Protein AF-H8Z2S6-F1 (afdb_monomer)

Radius of gyration: 15.05 Å; Cα contacts (8 Å, |Δi|>4): 151; chains: 1; bounding box: 37×34×39 Å

Organism: NCBI:txid631362

Secondary structure (DSSP, 8-state):
-----SS--GGGS-SSGGG-BHHHHHHHHHHHHHHHHS-HHHHHHHHTTT--HHHHHHHHHHHHHHHHHHHHHHHHTSSSS----HHHHHHHSTT--HHHHHHHHHHHHHHHHHHHHHHTT-TT-TTTTTTSB-GGGS-GGG--

Sequence (144 aa):
MPSDYSQIRPDHFFSCAEEKTRFNWFAFELASEIDRAVPYGTKRALAKKGYTKESFNKSCIHLARLLQAVVIKKLDGDIPIFEISYVDIEKAFPDLNDKMINKLLNFTAKAWDNLLKVCKTCPTACVTNKDMYSVMFDDESNYS

Foldseek 3Di:
DPDDQLDQDLVVQDDDQQSQWLQSVLLSLLLNLLVVLQDPVLVVVVVVVVDDSRLSSQLSSQLSVVQSVLLVCCVVVVDVDRARDLVSNCVSRPPDDPVSSVVSRVSSVVSVVVSVVVCVPDPPVSSVRVSDHDCCNVDCVSPD

Mean predicted aligned error: 4.27 Å

pLDDT: mean 90.3, std 9.31, range [42.66, 98.19]

Structure (mmCIF, N/CA/C/O backbone):
data_AF-H8Z2S6-F1
#
_entry.id   AF-H8Z2S6-F1
#
loop_
_atom_site.group_PDB
_atom_site.id
_atom_site.type_symbol
_atom_site.label_atom_id
_atom_site.label_alt_id
_atom_site.label_comp_id
_atom_site.label_asym_id
_atom_site.label_entity_id
_atom_site.label_seq_id
_atom_site.pdbx_PDB_ins_code
_atom_site.Cartn_x
_atom_site.Cartn_y
_atom_site.Cartn_z
_atom_site.occupancy
_atom_site.B_iso_or_equiv
_atom_site.auth_seq_id
_atom_site.auth_comp_id
_atom_site.auth_asym_id
_atom_site.auth_atom_id
_atom_site.pdbx_PDB_model_num
ATOM 1 N N . MET A 1 1 ? 2.878 -21.625 8.318 1.00 42.66 1 MET A N 1
ATOM 2 C CA . MET A 1 1 ? 2.455 -20.855 9.509 1.00 42.66 1 MET A CA 1
ATOM 3 C C . MET A 1 1 ? 1.617 -19.680 9.034 1.00 42.66 1 MET A C 1
ATOM 5 O O . MET A 1 1 ? 1.913 -19.198 7.946 1.00 42.66 1 MET A O 1
ATOM 9 N N . PRO A 1 2 ? 0.574 -19.246 9.757 1.00 58.34 2 PRO A N 1
ATOM 10 C CA . PRO A 1 2 ? -0.117 -18.003 9.423 1.00 58.34 2 PRO A CA 1
ATOM 11 C C . PRO A 1 2 ? 0.888 -16.849 9.510 1.00 58.34 2 PRO A C 1
ATOM 13 O O . PRO A 1 2 ? 1.621 -16.773 10.494 1.00 58.34 2 PRO A O 1
ATOM 16 N N . SER A 1 3 ? 0.963 -15.997 8.488 1.00 71.50 3 SER A N 1
ATOM 17 C CA . SER A 1 3 ? 1.853 -14.832 8.513 1.00 71.50 3 SER A CA 1
ATOM 18 C C . SER A 1 3 ? 1.436 -13.882 9.638 1.00 71.50 3 SER A C 1
ATOM 20 O O . SER A 1 3 ? 0.251 -13.568 9.775 1.00 71.50 3 SER A O 1
ATOM 22 N 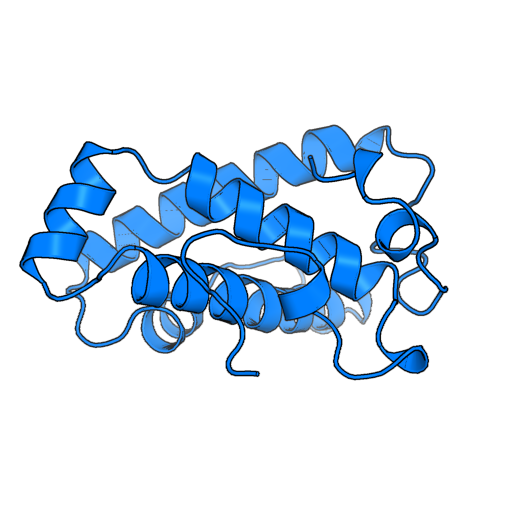N . ASP A 1 4 ? 2.401 -13.449 10.450 1.00 85.75 4 ASP A N 1
ATOM 23 C CA . ASP A 1 4 ? 2.181 -12.465 11.508 1.00 85.75 4 ASP A CA 1
ATOM 24 C C . ASP A 1 4 ? 2.120 -11.058 10.906 1.00 85.75 4 ASP A C 1
ATOM 26 O O . ASP A 1 4 ? 3.113 -10.531 10.413 1.00 85.75 4 ASP A O 1
ATOM 30 N N . TYR A 1 5 ? 0.949 -10.429 10.991 1.00 90.38 5 TYR A N 1
ATOM 31 C CA . TYR A 1 5 ? 0.729 -9.071 10.500 1.00 90.38 5 TYR A CA 1
ATOM 32 C C . TYR A 1 5 ? 0.832 -8.012 11.600 1.00 90.38 5 TYR A C 1
ATOM 34 O O . TYR A 1 5 ? 0.414 -6.875 11.382 1.00 90.38 5 TYR A O 1
ATOM 42 N N . SER A 1 6 ? 1.374 -8.328 12.779 1.00 90.69 6 SER A N 1
ATOM 43 C CA . SER A 1 6 ? 1.632 -7.355 13.851 1.00 90.69 6 SER A CA 1
ATOM 44 C C . SER A 1 6 ? 2.563 -6.223 13.388 1.00 90.69 6 SER A C 1
ATOM 46 O O . SER A 1 6 ? 2.444 -5.069 13.825 1.00 90.69 6 SER A O 1
ATOM 48 N N . GLN A 1 7 ? 3.407 -6.525 12.401 1.00 93.12 7 GLN A N 1
ATOM 49 C CA . GLN A 1 7 ? 4.269 -5.605 11.667 1.00 93.12 7 GLN A CA 1
ATOM 50 C C . GLN A 1 7 ? 4.089 -5.793 10.154 1.00 93.12 7 GLN A C 1
ATOM 52 O O . GLN A 1 7 ? 3.566 -6.805 9.696 1.00 93.12 7 GLN A O 1
ATOM 57 N N . ILE A 1 8 ? 4.484 -4.797 9.360 1.00 95.00 8 ILE A N 1
ATOM 58 C CA . ILE A 1 8 ? 4.566 -4.942 7.901 1.00 95.00 8 ILE A CA 1
ATOM 59 C C . ILE A 1 8 ? 5.969 -5.463 7.602 1.00 95.00 8 ILE A C 1
ATOM 61 O O . ILE A 1 8 ? 6.940 -4.800 7.952 1.00 95.00 8 ILE A O 1
ATOM 65 N N . ARG A 1 9 ? 6.069 -6.642 6.986 1.00 93.25 9 ARG A N 1
ATOM 66 C CA . ARG A 1 9 ? 7.334 -7.303 6.658 1.00 93.25 9 ARG A CA 1
ATOM 67 C C . ARG A 1 9 ? 7.412 -7.611 5.156 1.00 93.25 9 ARG A C 1
ATOM 69 O O . ARG A 1 9 ? 6.360 -7.726 4.516 1.00 93.25 9 ARG A O 1
ATOM 76 N N . PRO A 1 10 ? 8.617 -7.739 4.575 1.00 92.75 10 PRO A N 1
ATOM 77 C CA . PRO A 1 10 ? 8.765 -7.989 3.140 1.00 92.75 10 PRO A CA 1
ATOM 78 C C . PRO A 1 10 ? 8.143 -9.308 2.666 1.00 92.75 10 PRO A C 1
ATOM 80 O O . PRO A 1 10 ? 7.595 -9.362 1.567 1.00 92.75 10 PRO A O 1
ATOM 83 N N . ASP A 1 11 ? 8.145 -10.351 3.498 1.00 91.81 11 ASP A N 1
ATOM 84 C CA . ASP A 1 11 ? 7.522 -11.653 3.207 1.00 91.81 11 ASP A CA 1
ATOM 85 C C . ASP A 1 11 ? 5.995 -11.585 3.055 1.00 91.81 11 ASP A C 1
ATOM 87 O O . ASP A 1 11 ? 5.371 -12.527 2.578 1.00 91.81 11 ASP A O 1
ATOM 91 N N . HIS A 1 12 ? 5.368 -10.449 3.371 1.00 94.62 12 HIS A N 1
ATOM 92 C CA . HIS A 1 12 ? 3.961 -10.215 3.046 1.00 94.62 12 HIS A CA 1
ATOM 93 C C . HIS A 1 12 ? 3.714 -9.886 1.571 1.00 94.62 12 HIS A C 1
ATOM 95 O O . HIS A 1 12 ? 2.552 -9.869 1.155 1.00 94.62 12 HIS A O 1
ATOM 101 N N . PHE A 1 13 ? 4.763 -9.607 0.790 1.00 95.12 13 PHE A N 1
ATOM 102 C CA . PHE A 1 13 ? 4.679 -9.113 -0.588 1.00 95.12 13 PHE A CA 1
ATOM 103 C C . PHE A 1 13 ? 5.073 -10.143 -1.650 1.00 95.12 13 PHE A C 1
ATOM 105 O O . PHE 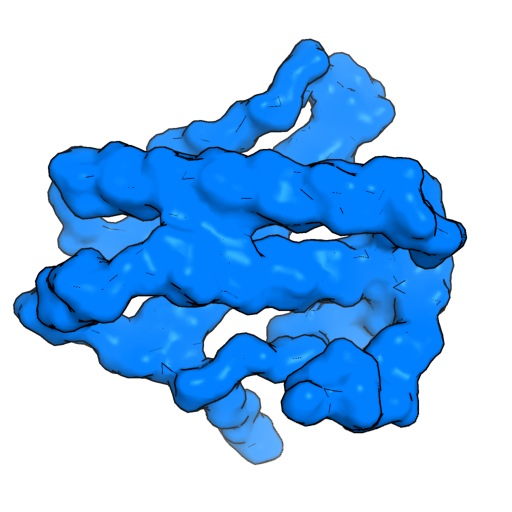A 1 13 ? 4.933 -9.843 -2.831 1.00 95.12 13 PHE A O 1
ATOM 112 N N . PHE A 1 14 ? 5.482 -11.349 -1.255 1.00 93.25 14 PHE A N 1
ATOM 113 C CA . PHE A 1 14 ? 5.766 -12.456 -2.167 1.00 93.25 14 PHE A CA 1
ATOM 114 C C . PHE A 1 14 ? 5.365 -13.799 -1.541 1.00 93.25 14 PHE A C 1
ATOM 116 O O . PHE A 1 14 ? 5.362 -13.963 -0.325 1.00 93.25 14 PHE A O 1
ATOM 123 N N . SER A 1 15 ? 5.032 -14.766 -2.384 1.00 91.69 15 SER A N 1
ATOM 124 C CA . SER A 1 15 ? 4.699 -16.152 -2.043 1.00 91.69 15 SER A CA 1
ATOM 125 C C . SER A 1 15 ? 5.683 -17.150 -2.660 1.00 91.69 15 SER A C 1
ATOM 127 O O . SER A 1 15 ? 5.832 -18.264 -2.158 1.00 91.69 15 SER A O 1
ATOM 129 N N . CYS A 1 16 ? 6.403 -16.731 -3.703 1.00 91.12 16 CYS A N 1
ATOM 130 C CA . CYS A 1 16 ? 7.462 -17.485 -4.365 1.00 91.12 16 CYS A CA 1
ATOM 131 C C . CYS A 1 16 ? 8.634 -16.568 -4.762 1.00 91.12 16 CYS A C 1
ATOM 133 O O . CYS A 1 16 ? 8.572 -15.347 -4.604 1.00 91.12 16 CYS A O 1
ATOM 135 N N . ALA A 1 17 ? 9.733 -17.155 -5.242 1.00 90.06 17 ALA A N 1
ATOM 136 C CA . ALA A 1 17 ? 10.949 -16.409 -5.570 1.00 90.06 17 ALA A CA 1
ATOM 137 C C . ALA A 1 17 ? 10.751 -15.452 -6.758 1.00 90.06 17 ALA A C 1
ATOM 139 O O . ALA A 1 17 ? 11.337 -14.374 -6.792 1.00 90.06 17 ALA A O 1
ATOM 140 N N . GLU A 1 18 ? 9.886 -15.814 -7.700 1.00 93.06 18 GLU A N 1
ATOM 141 C CA . GLU A 1 18 ? 9.539 -15.025 -8.882 1.00 93.06 18 GLU A CA 1
ATOM 142 C C . GLU A 1 18 ? 8.813 -13.725 -8.511 1.00 93.06 18 GLU A C 1
ATOM 144 O O . GLU A 1 18 ? 8.915 -12.727 -9.219 1.00 93.06 18 GLU A O 1
ATOM 149 N N . GLU A 1 19 ? 8.122 -13.708 -7.370 1.00 94.31 19 GLU A N 1
ATOM 150 C CA . GLU A 1 19 ? 7.443 -12.525 -6.841 1.00 94.31 19 GLU A CA 1
ATOM 151 C C . GLU A 1 19 ? 8.383 -11.596 -6.053 1.00 94.31 19 GLU A C 1
ATOM 153 O O . GLU A 1 19 ? 7.968 -10.507 -5.654 1.00 94.31 19 GLU A O 1
ATOM 158 N N . LYS A 1 20 ? 9.662 -11.947 -5.856 1.00 94.38 20 LYS A N 1
ATOM 159 C CA . LYS A 1 20 ? 10.674 -11.060 -5.249 1.00 94.38 20 LYS A CA 1
ATOM 160 C C . LYS A 1 20 ? 11.153 -9.987 -6.235 1.00 94.38 20 LYS A C 1
ATOM 162 O O . LYS A 1 20 ? 12.343 -9.832 -6.509 1.00 94.38 20 LYS A O 1
ATOM 167 N N . THR A 1 21 ? 10.218 -9.229 -6.791 1.00 95.56 21 THR A N 1
ATOM 168 C CA . THR A 1 21 ? 10.487 -8.186 -7.783 1.00 95.56 21 THR A CA 1
ATOM 169 C C . THR A 1 21 ? 10.758 -6.841 -7.118 1.00 95.56 21 THR A C 1
ATOM 171 O O . THR A 1 21 ? 10.305 -6.560 -6.004 1.00 95.56 21 THR A O 1
ATOM 174 N N . ARG A 1 22 ? 11.461 -5.942 -7.811 1.00 93.44 22 ARG A N 1
ATOM 175 C CA . ARG A 1 22 ? 11.648 -4.560 -7.337 1.00 93.44 22 ARG A CA 1
ATOM 176 C C . ARG A 1 22 ? 10.325 -3.837 -7.144 1.00 93.44 22 ARG A C 1
ATOM 178 O O . ARG A 1 22 ? 10.225 -2.973 -6.277 1.00 93.44 22 ARG A O 1
ATOM 185 N N . PHE A 1 23 ? 9.297 -4.205 -7.901 1.00 93.75 23 PHE A N 1
ATOM 186 C CA . PHE A 1 23 ? 7.991 -3.595 -7.733 1.00 93.75 23 PHE A CA 1
ATOM 187 C C . PHE A 1 23 ? 7.280 -4.040 -6.459 1.00 93.75 23 PHE A C 1
ATOM 189 O O . PHE A 1 23 ? 6.649 -3.215 -5.798 1.00 93.75 23 PHE A O 1
ATOM 196 N N . ASN A 1 24 ? 7.424 -5.306 -6.068 1.00 95.44 24 ASN A N 1
ATOM 197 C CA . ASN A 1 24 ? 6.916 -5.786 -4.784 1.00 95.44 24 ASN A CA 1
ATOM 198 C C . ASN A 1 24 ? 7.710 -5.212 -3.608 1.00 95.44 24 ASN A C 1
ATOM 200 O O . ASN A 1 24 ? 7.118 -4.903 -2.575 1.00 95.44 24 ASN A O 1
ATOM 204 N N . TRP A 1 25 ? 9.011 -4.961 -3.785 1.00 94.38 25 TRP A N 1
ATOM 205 C CA . TRP A 1 25 ? 9.790 -4.193 -2.809 1.00 94.38 25 TRP A CA 1
ATOM 206 C C . TRP A 1 25 ? 9.260 -2.760 -2.657 1.00 94.38 25 TRP A C 1
ATOM 208 O O . TRP A 1 25 ? 9.014 -2.299 -1.546 1.00 94.38 25 TRP A O 1
ATOM 218 N N . PHE A 1 26 ? 8.983 -2.081 -3.772 1.00 93.31 26 PHE A N 1
ATOM 219 C CA . PHE A 1 26 ? 8.377 -0.749 -3.755 1.00 93.31 26 PHE A CA 1
ATOM 220 C C . PHE A 1 26 ? 7.022 -0.730 -3.024 1.00 93.31 26 PHE A C 1
ATOM 222 O O . PHE A 1 26 ? 6.739 0.190 -2.259 1.00 93.31 26 PHE A O 1
ATOM 229 N N . ALA A 1 27 ? 6.188 -1.758 -3.207 1.00 95.56 27 ALA A N 1
ATOM 230 C CA . ALA A 1 27 ? 4.924 -1.875 -2.480 1.00 95.56 27 ALA A CA 1
ATOM 231 C C . ALA A 1 27 ? 5.116 -2.099 -0.975 1.00 95.56 27 ALA A C 1
ATOM 233 O O . ALA A 1 27 ? 4.361 -1.539 -0.177 1.00 95.56 27 ALA A O 1
ATOM 234 N N . PHE A 1 28 ? 6.131 -2.869 -0.580 1.00 95.44 28 PHE A N 1
ATOM 235 C CA . PHE A 1 28 ? 6.515 -3.014 0.823 1.00 95.44 28 PHE A CA 1
ATOM 236 C C . PHE A 1 28 ? 6.907 -1.668 1.448 1.00 95.44 28 PHE A C 1
ATOM 238 O O . PHE A 1 28 ? 6.386 -1.300 2.509 1.00 95.44 28 PHE A O 1
ATOM 245 N N . GLU A 1 29 ? 7.767 -0.903 0.775 1.00 94.69 29 GLU A N 1
ATOM 246 C CA . GLU A 1 29 ? 8.184 0.425 1.233 1.00 94.69 29 GLU A CA 1
ATOM 247 C C . GLU A 1 29 ? 6.987 1.374 1.334 1.00 94.69 29 GLU A C 1
ATOM 249 O O . GLU A 1 29 ? 6.818 2.053 2.349 1.00 94.69 29 GLU A O 1
ATOM 254 N N . LEU A 1 30 ? 6.099 1.361 0.336 1.00 95.50 30 LEU A N 1
ATOM 255 C CA . LEU A 1 30 ? 4.890 2.179 0.328 1.00 95.50 30 LEU A CA 1
ATOM 256 C C . LEU A 1 30 ? 3.943 1.831 1.480 1.00 95.50 30 LEU A C 1
ATOM 258 O O . LEU A 1 30 ? 3.481 2.732 2.177 1.00 95.50 30 LEU A O 1
ATOM 262 N N . ALA A 1 31 ? 3.672 0.549 1.727 1.00 97.38 31 ALA A N 1
ATOM 263 C CA . ALA A 1 31 ? 2.831 0.132 2.849 1.00 97.38 31 ALA A CA 1
ATOM 264 C C . ALA A 1 31 ? 3.423 0.573 4.198 1.00 97.38 31 ALA A C 1
ATOM 266 O O . ALA A 1 31 ? 2.697 1.030 5.086 1.00 97.38 31 ALA A O 1
ATOM 267 N N . SER A 1 32 ? 4.747 0.484 4.330 1.00 95.94 32 SER A N 1
ATOM 268 C CA . SER A 1 32 ? 5.485 0.912 5.519 1.00 95.94 32 SER A CA 1
ATOM 269 C C . SER A 1 32 ? 5.465 2.433 5.704 1.00 95.94 32 SER A C 1
ATOM 271 O O . SER A 1 32 ? 5.329 2.919 6.828 1.00 95.94 32 SER A O 1
ATOM 273 N N . GLU A 1 33 ? 5.570 3.206 4.621 1.00 96.06 33 GLU A N 1
ATOM 274 C CA . GLU A 1 33 ? 5.399 4.665 4.642 1.00 96.06 33 GLU A CA 1
ATOM 275 C C . GLU A 1 33 ? 3.958 5.062 4.987 1.00 96.06 33 GLU A C 1
ATOM 277 O O . GLU A 1 33 ? 3.758 6.002 5.755 1.00 96.06 33 GLU A O 1
ATOM 282 N N . ILE A 1 34 ? 2.944 4.332 4.506 1.00 97.38 34 ILE A N 1
ATOM 283 C CA . ILE A 1 34 ? 1.537 4.570 4.868 1.00 97.38 34 ILE A CA 1
ATOM 284 C C . ILE A 1 34 ? 1.326 4.340 6.370 1.00 97.38 34 ILE A C 1
ATOM 286 O O . ILE A 1 34 ? 0.777 5.217 7.041 1.00 97.38 34 ILE A O 1
ATOM 290 N N . ASP A 1 35 ? 1.798 3.220 6.939 1.00 97.19 35 ASP A N 1
ATOM 291 C CA . ASP A 1 35 ? 1.708 2.996 8.393 1.00 97.19 35 ASP A CA 1
ATOM 292 C C . ASP A 1 35 ? 2.390 4.129 9.173 1.00 97.19 35 ASP A C 1
ATOM 294 O O . ASP A 1 35 ? 1.803 4.643 10.130 1.00 97.19 35 ASP A O 1
ATOM 298 N N . ARG A 1 36 ? 3.583 4.568 8.758 1.00 95.81 36 ARG A N 1
ATOM 299 C CA . ARG A 1 36 ? 4.312 5.666 9.418 1.00 95.81 36 ARG A CA 1
ATOM 300 C C . ARG A 1 36 ? 3.628 7.024 9.264 1.00 95.81 36 ARG A C 1
ATOM 302 O O . ARG A 1 36 ? 3.651 7.826 10.198 1.00 95.81 36 ARG A O 1
ATOM 309 N N . ALA A 1 37 ? 2.998 7.292 8.124 1.00 96.75 37 ALA A N 1
ATOM 310 C CA . ALA A 1 37 ? 2.320 8.555 7.854 1.00 96.75 37 ALA A CA 1
ATOM 311 C C . ALA A 1 37 ? 1.034 8.731 8.672 1.00 96.75 37 ALA A C 1
ATOM 313 O O . ALA A 1 37 ? 0.668 9.869 8.981 1.00 96.75 37 ALA A O 1
ATOM 314 N N . VAL A 1 38 ? 0.356 7.637 9.043 1.00 97.31 38 VAL A N 1
ATOM 315 C CA . VAL A 1 38 ? -0.868 7.687 9.853 1.00 97.31 38 VAL A CA 1
ATOM 316 C C . VAL A 1 38 ? -0.521 7.979 11.324 1.00 97.31 38 VAL A C 1
ATOM 318 O O . VAL A 1 38 ? 0.090 7.149 12.000 1.00 97.31 38 VAL A O 1
ATOM 321 N N . PRO A 1 39 ? -0.961 9.117 11.896 1.00 97.00 39 PRO A N 1
ATOM 322 C CA . PRO A 1 39 ? -0.645 9.467 13.275 1.00 97.00 39 PRO A CA 1
ATOM 323 C C . PRO A 1 39 ? -1.285 8.509 14.281 1.00 97.00 39 PRO A C 1
ATOM 325 O O . PRO A 1 39 ? -2.397 8.012 14.075 1.00 97.00 39 PRO A O 1
ATOM 328 N N . TYR A 1 40 ? -0.648 8.354 15.441 1.00 95.38 40 TYR A N 1
ATOM 329 C CA . TYR A 1 40 ? -1.145 7.511 16.532 1.00 95.38 40 TYR A CA 1
ATOM 330 C C . TYR A 1 40 ? -2.601 7.820 16.934 1.00 95.38 40 TYR A C 1
ATOM 332 O O . TYR A 1 40 ? -3.392 6.904 17.157 1.00 95.38 40 TYR A O 1
ATOM 340 N N . GLY A 1 41 ? -2.999 9.098 16.959 1.00 96.81 41 GLY A N 1
ATOM 341 C CA . GLY A 1 41 ? -4.382 9.495 17.250 1.00 96.81 41 GLY A CA 1
ATOM 342 C C . GLY A 1 41 ? -5.400 8.945 16.241 1.00 96.81 41 GLY A C 1
ATOM 343 O O . GLY A 1 41 ? -6.491 8.527 16.630 1.00 96.81 41 GLY A O 1
ATOM 344 N N . THR A 1 42 ? -5.030 8.877 14.959 1.00 97.06 42 THR A N 1
ATOM 345 C CA . THR A 1 42 ? -5.853 8.263 13.908 1.00 97.06 42 THR A CA 1
ATOM 346 C C . THR A 1 42 ? -5.879 6.746 14.061 1.00 97.06 42 THR A C 1
ATOM 348 O O . THR A 1 42 ? -6.964 6.172 14.035 1.00 97.06 42 THR A O 1
ATOM 351 N N . LYS A 1 43 ? -4.731 6.099 14.317 1.00 96.56 43 LYS A N 1
ATOM 352 C CA . LYS A 1 43 ? -4.675 4.648 14.590 1.00 96.56 43 LYS A CA 1
ATOM 353 C C . LYS A 1 43 ? -5.567 4.264 15.776 1.00 96.56 43 LYS A C 1
ATOM 355 O O . LYS A 1 43 ? -6.340 3.317 15.690 1.00 96.56 43 LYS A O 1
ATOM 360 N N . ARG A 1 44 ? -5.562 5.061 16.851 1.00 96.69 44 ARG A N 1
ATOM 361 C CA . ARG A 1 44 ? -6.457 4.878 18.007 1.00 96.69 44 ARG A CA 1
ATOM 362 C C . ARG A 1 44 ? -7.935 5.038 17.631 1.00 96.69 44 ARG A C 1
ATOM 364 O O . ARG A 1 44 ? -8.778 4.309 18.144 1.00 96.69 44 ARG A O 1
ATOM 371 N N . ALA A 1 45 ? -8.271 5.990 16.762 1.00 96.25 45 ALA A N 1
ATOM 372 C CA . ALA A 1 45 ? -9.643 6.169 16.285 1.00 96.25 45 ALA A CA 1
ATOM 373 C C . ALA A 1 45 ? -10.112 5.004 15.394 1.00 96.25 45 ALA A C 1
ATOM 375 O O . ALA A 1 45 ? -11.268 4.602 15.496 1.00 96.25 45 ALA A O 1
ATOM 376 N N . LEU A 1 46 ? -9.222 4.444 14.571 1.00 96.06 46 LEU A N 1
ATOM 377 C CA . LEU A 1 46 ? -9.476 3.232 13.788 1.00 96.06 46 LEU A CA 1
ATOM 378 C C . LEU A 1 46 ? -9.651 2.005 14.694 1.00 96.06 46 LEU A C 1
ATOM 380 O O . LEU A 1 46 ? -10.567 1.219 14.479 1.00 96.06 46 LEU A O 1
ATOM 384 N N . ALA A 1 47 ? -8.869 1.887 15.771 1.00 95.75 47 ALA A N 1
ATOM 385 C CA . ALA A 1 47 ? -9.028 0.804 16.743 1.00 95.75 47 ALA A CA 1
ATOM 386 C C . ALA A 1 47 ? -10.412 0.793 17.407 1.00 95.75 47 ALA A C 1
ATOM 388 O O . ALA A 1 47 ? -11.015 -0.264 17.570 1.00 95.75 47 ALA A O 1
ATOM 389 N N . LYS A 1 48 ? -10.983 1.972 17.694 1.00 95.00 48 LYS A N 1
ATOM 390 C CA . LYS A 1 48 ? -12.375 2.095 18.175 1.00 95.00 48 LYS A CA 1
ATOM 391 C C . LYS A 1 48 ? -13.424 1.622 17.158 1.00 95.00 48 LYS A C 1
ATOM 393 O O . LYS A 1 48 ? -14.575 1.437 17.531 1.00 95.00 48 LYS A O 1
ATOM 398 N N . LYS A 1 49 ? -13.039 1.462 15.891 1.00 92.56 49 LYS A N 1
ATOM 399 C CA . LYS A 1 49 ? -13.861 0.936 14.793 1.00 92.56 49 LYS A CA 1
ATOM 400 C C . LYS A 1 49 ? -13.529 -0.524 14.455 1.00 92.56 49 LYS A C 1
ATOM 402 O O . LYS A 1 49 ? -13.946 -1.002 13.412 1.00 92.56 49 LYS A O 1
ATOM 407 N N . GLY A 1 50 ? -12.772 -1.220 15.305 1.00 93.69 50 GLY A N 1
ATOM 408 C CA . GLY A 1 50 ? -12.439 -2.636 15.116 1.00 93.69 50 GLY A CA 1
ATOM 409 C C . GLY A 1 50 ? -11.131 -2.903 14.369 1.00 93.69 50 GLY A C 1
ATOM 410 O O . GLY A 1 50 ? -10.792 -4.062 14.147 1.00 93.69 50 GLY A O 1
ATOM 411 N N . TYR A 1 51 ? -10.354 -1.871 14.018 1.00 94.50 51 TYR A N 1
ATOM 412 C CA . TYR A 1 51 ? -9.042 -2.087 13.410 1.00 94.50 51 TYR A CA 1
ATOM 413 C C . TYR A 1 51 ? -8.000 -2.461 14.469 1.00 94.50 51 TYR A C 1
ATOM 415 O O . TYR A 1 51 ? -7.499 -1.605 15.201 1.00 94.50 51 TYR A O 1
ATOM 423 N N . THR A 1 52 ? -7.646 -3.741 14.544 1.00 95.44 52 THR A N 1
ATOM 424 C CA . THR A 1 52 ? -6.477 -4.189 15.305 1.00 95.44 52 THR A CA 1
ATOM 425 C C . THR A 1 52 ? -5.195 -3.729 14.607 1.00 95.44 52 THR A C 1
ATOM 427 O O . THR A 1 52 ? -5.218 -3.274 13.461 1.00 95.44 52 THR A O 1
ATOM 430 N N . LYS A 1 53 ? -4.043 -3.852 15.278 1.00 94.81 53 LYS A N 1
ATOM 431 C CA . LYS A 1 53 ? -2.751 -3.567 14.634 1.00 94.81 53 LYS A CA 1
ATOM 432 C C . LYS A 1 53 ? -2.552 -4.438 13.388 1.00 94.81 53 LYS A C 1
ATOM 434 O O . LYS A 1 53 ? -2.143 -3.922 12.352 1.00 94.81 53 LYS A O 1
ATOM 439 N N . GLU A 1 54 ? -2.925 -5.713 13.469 1.00 95.88 54 GLU A N 1
ATOM 440 C CA . GLU A 1 54 ? -2.863 -6.629 12.332 1.00 95.88 54 GLU A CA 1
ATOM 441 C C . GLU A 1 54 ? -3.787 -6.225 11.187 1.00 95.88 54 GLU A C 1
ATOM 443 O O . GLU A 1 54 ? -3.343 -6.169 10.041 1.00 95.88 54 GLU A O 1
ATOM 448 N N . SER A 1 55 ? -5.064 -5.932 11.458 1.00 96.25 55 SER A N 1
ATOM 449 C CA . SER A 1 55 ? -5.991 -5.582 10.377 1.00 96.25 55 SER A CA 1
ATOM 450 C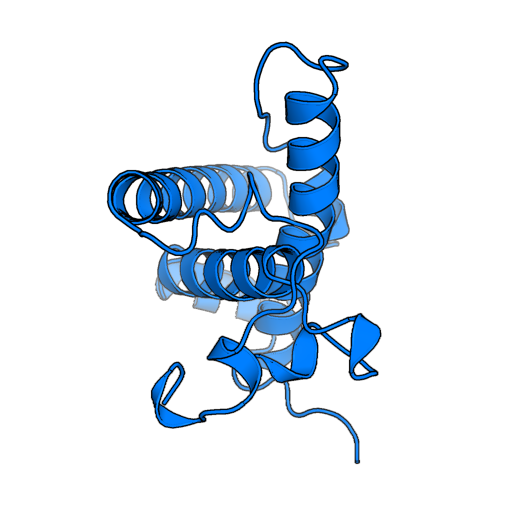 C . SER A 1 55 ? -5.642 -4.233 9.750 1.00 96.25 55 SER A C 1
ATOM 452 O O . SER A 1 55 ? -5.741 -4.086 8.533 1.00 96.25 55 SER A O 1
ATOM 454 N N . PHE A 1 56 ? -5.129 -3.283 10.536 1.00 97.38 56 PHE A N 1
ATOM 455 C CA . PHE A 1 56 ? -4.567 -2.038 10.019 1.00 97.38 56 PHE A CA 1
ATOM 456 C C . PHE A 1 56 ? -3.377 -2.294 9.083 1.00 97.38 56 PHE A C 1
ATOM 458 O O . PHE A 1 56 ? -3.361 -1.789 7.963 1.00 97.38 56 PHE A O 1
ATOM 465 N N . ASN A 1 57 ? -2.408 -3.118 9.491 1.00 97.62 57 ASN A N 1
ATOM 466 C CA . ASN A 1 57 ? -1.250 -3.436 8.653 1.00 97.62 57 ASN A CA 1
ATOM 467 C C . ASN A 1 57 ? -1.655 -4.179 7.371 1.00 97.62 57 ASN A C 1
ATOM 469 O O . ASN A 1 57 ? -1.160 -3.848 6.295 1.00 97.62 57 ASN A O 1
ATOM 473 N N . LYS A 1 58 ? -2.598 -5.129 7.455 1.00 97.25 58 LYS A N 1
ATOM 474 C CA . LYS A 1 58 ? -3.187 -5.795 6.278 1.00 97.25 58 LYS A CA 1
ATOM 475 C C . LYS A 1 58 ? -3.830 -4.793 5.322 1.00 97.25 58 LYS A C 1
ATOM 477 O O . LYS A 1 58 ? -3.646 -4.913 4.115 1.00 97.25 58 LYS A O 1
ATOM 482 N N . SER A 1 59 ? -4.519 -3.788 5.858 1.00 97.81 59 SER A N 1
ATOM 483 C CA . SER A 1 59 ? -5.136 -2.717 5.068 1.00 97.81 59 SER A CA 1
ATOM 484 C C . SER A 1 59 ? -4.077 -1.874 4.346 1.00 97.81 59 SER A C 1
ATOM 486 O O . SER A 1 59 ? -4.202 -1.630 3.150 1.00 97.81 59 SER A O 1
ATOM 488 N N . CYS A 1 60 ? -2.977 -1.507 5.017 1.00 98.19 60 CYS A N 1
ATOM 489 C CA . CYS A 1 60 ? -1.848 -0.814 4.379 1.00 98.19 60 CYS A CA 1
ATOM 490 C C . CYS A 1 60 ? -1.209 -1.644 3.254 1.00 98.19 60 CYS A C 1
ATOM 492 O O . CYS A 1 60 ? -0.922 -1.112 2.184 1.00 98.19 60 CYS A O 1
ATOM 494 N N . ILE A 1 61 ? -1.003 -2.946 3.482 1.00 97.69 61 ILE A N 1
ATOM 495 C CA . ILE A 1 61 ? -0.456 -3.875 2.480 1.00 97.69 61 ILE A CA 1
ATOM 496 C C . ILE A 1 61 ? -1.402 -3.981 1.282 1.00 97.69 61 ILE A C 1
ATOM 498 O O . ILE A 1 61 ? -0.961 -3.910 0.134 1.00 97.69 61 ILE A O 1
ATOM 502 N N . HIS A 1 62 ? -2.706 -4.120 1.535 1.00 97.44 62 HIS A N 1
ATOM 503 C CA . HIS A 1 62 ? -3.703 -4.183 0.474 1.00 97.44 62 HIS A CA 1
ATOM 504 C C . HIS A 1 62 ? -3.730 -2.887 -0.343 1.00 97.44 62 HIS A C 1
ATOM 506 O O . HIS A 1 62 ? -3.685 -2.946 -1.571 1.00 97.44 62 HIS A O 1
ATOM 512 N N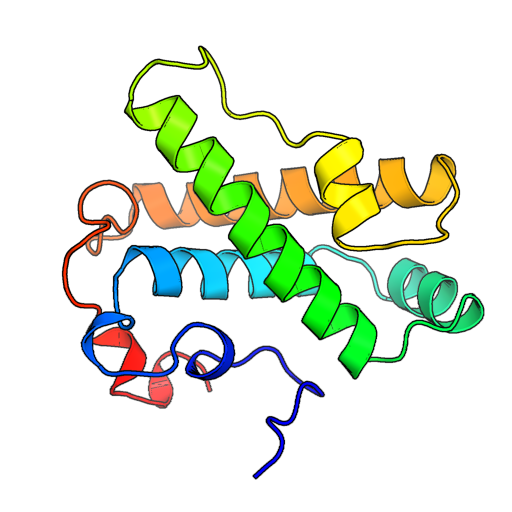 . LEU A 1 63 ? -3.711 -1.730 0.325 1.00 97.88 63 LEU A N 1
ATOM 513 C CA . LEU A 1 63 ? -3.670 -0.427 -0.331 1.00 97.88 63 LEU A CA 1
ATOM 514 C C . LEU A 1 63 ? -2.430 -0.268 -1.214 1.00 97.88 63 LEU A C 1
ATOM 516 O O . LEU A 1 63 ? -2.553 0.140 -2.364 1.00 97.88 63 LEU A O 1
ATOM 520 N N . ALA A 1 64 ? -1.244 -0.629 -0.723 1.00 96.88 64 ALA A N 1
ATOM 521 C CA . ALA A 1 64 ? -0.019 -0.524 -1.513 1.00 96.88 64 ALA A CA 1
ATOM 522 C C . ALA A 1 64 ? -0.080 -1.362 -2.804 1.00 96.88 64 ALA A C 1
ATOM 524 O O . ALA A 1 64 ? 0.350 -0.894 -3.858 1.00 96.88 64 ALA A O 1
ATOM 525 N N . ARG A 1 65 ? -0.687 -2.555 -2.749 1.00 95.56 65 ARG A N 1
ATOM 526 C CA . ARG A 1 65 ? -0.935 -3.396 -3.934 1.00 95.56 65 ARG A CA 1
ATOM 527 C C . ARG A 1 65 ? -1.934 -2.775 -4.910 1.00 95.56 65 ARG A C 1
ATOM 529 O O . ARG A 1 65 ? -1.727 -2.842 -6.116 1.00 95.56 65 ARG A O 1
ATOM 536 N N . LEU A 1 66 ? -3.003 -2.147 -4.415 1.00 95.56 66 LEU A N 1
ATOM 537 C CA . LEU A 1 66 ? -3.942 -1.417 -5.278 1.00 95.56 66 LEU A CA 1
ATOM 538 C C . LEU A 1 66 ? -3.234 -0.260 -5.998 1.00 95.56 66 LEU A C 1
ATOM 540 O O . LEU A 1 66 ? -3.398 -0.079 -7.204 1.00 95.56 66 LEU A O 1
ATOM 544 N N . LEU A 1 67 ? -2.376 0.471 -5.285 1.00 94.50 67 LEU A N 1
ATOM 545 C CA . LEU A 1 67 ? -1.631 1.594 -5.850 1.00 94.50 67 LEU A CA 1
ATOM 546 C C . LEU A 1 67 ? -0.554 1.163 -6.853 1.00 94.50 67 LEU A C 1
ATOM 548 O O . LEU A 1 67 ? -0.301 1.908 -7.796 1.00 94.50 67 LEU A O 1
ATOM 552 N N . GLN A 1 68 ? 0.021 -0.041 -6.745 1.00 92.31 68 GLN A N 1
ATOM 553 C CA . GLN A 1 68 ? 0.876 -0.596 -7.808 1.00 92.31 68 GLN A CA 1
ATOM 554 C C . GLN A 1 68 ? 0.148 -0.631 -9.160 1.00 92.31 68 GLN A C 1
ATOM 556 O O . GLN A 1 68 ? 0.718 -0.237 -10.176 1.00 92.31 68 GLN A O 1
ATOM 561 N N . ALA A 1 69 ? -1.124 -1.038 -9.191 1.00 90.31 69 ALA A N 1
ATOM 562 C CA . ALA A 1 69 ? -1.892 -1.064 -10.435 1.00 90.31 69 ALA A CA 1
ATOM 563 C C . ALA A 1 69 ? -2.080 0.345 -11.031 1.00 90.31 69 ALA A C 1
ATOM 565 O O . ALA A 1 69 ? -2.047 0.514 -12.249 1.00 90.31 69 ALA A O 1
ATOM 566 N N . VAL A 1 70 ? -2.228 1.370 -10.185 1.00 90.19 70 VAL A N 1
ATOM 567 C CA . VAL A 1 70 ? -2.296 2.775 -10.623 1.00 90.19 70 VAL A CA 1
ATOM 568 C C . VAL A 1 70 ? -0.954 3.237 -11.197 1.00 90.19 70 VAL A C 1
ATOM 570 O O . VAL A 1 70 ? -0.925 3.918 -12.220 1.00 90.19 70 VAL A O 1
ATOM 573 N N . VAL A 1 71 ? 0.165 2.836 -10.587 1.00 88.81 71 VAL A N 1
ATOM 574 C CA . VAL A 1 71 ? 1.508 3.122 -11.118 1.00 88.81 71 VAL A CA 1
ATOM 575 C C . VAL A 1 71 ? 1.695 2.506 -12.499 1.00 88.81 71 VAL A C 1
ATOM 577 O O . VAL A 1 71 ? 2.167 3.203 -13.389 1.00 88.81 71 VAL A O 1
ATOM 580 N N . ILE A 1 72 ? 1.288 1.248 -12.702 1.00 89.00 72 ILE A N 1
ATOM 581 C CA . ILE A 1 72 ? 1.358 0.591 -14.018 1.00 89.00 72 ILE A CA 1
ATOM 582 C C . ILE A 1 72 ? 0.584 1.403 -15.058 1.00 89.00 72 ILE A C 1
ATOM 584 O O . ILE A 1 72 ? 1.176 1.843 -16.036 1.00 89.00 72 ILE A O 1
ATOM 588 N N . LYS A 1 73 ? -0.690 1.722 -14.791 1.00 88.19 73 LYS A N 1
ATOM 589 C CA . LYS A 1 73 ? -1.509 2.557 -15.690 1.00 88.19 73 LYS A CA 1
ATOM 590 C C . LYS A 1 73 ? -0.840 3.888 -16.021 1.00 88.19 73 LYS A C 1
ATOM 592 O O . LYS A 1 73 ? -0.929 4.384 -17.141 1.00 88.19 73 LYS A O 1
ATOM 597 N N . LYS A 1 74 ? -0.162 4.496 -15.044 1.00 86.00 74 LYS A N 1
ATOM 598 C CA . LYS A 1 74 ? 0.559 5.752 -15.258 1.00 86.00 74 LYS A CA 1
ATOM 599 C C . LYS A 1 74 ? 1.788 5.577 -16.157 1.00 86.00 74 LYS A C 1
ATOM 601 O O . LYS A 1 74 ? 2.077 6.483 -16.942 1.00 86.00 74 LYS A O 1
ATOM 606 N N . LEU A 1 75 ? 2.515 4.468 -16.022 1.00 83.81 75 LEU A N 1
ATOM 607 C CA . LEU A 1 75 ? 3.686 4.137 -16.842 1.00 83.81 75 LEU A CA 1
ATOM 608 C C . LEU A 1 75 ? 3.299 3.764 -18.275 1.00 83.81 75 LEU A C 1
ATOM 610 O O . LEU A 1 75 ? 3.985 4.183 -19.203 1.00 83.81 75 LEU A O 1
ATOM 614 N N . ASP A 1 76 ? 2.190 3.046 -18.443 1.00 87.31 76 ASP A N 1
ATOM 615 C CA . ASP A 1 76 ? 1.667 2.626 -19.749 1.00 87.31 76 ASP A CA 1
ATOM 616 C C . ASP A 1 76 ? 1.011 3.788 -20.519 1.00 87.31 76 ASP A C 1
ATOM 618 O O . ASP A 1 76 ? 0.755 3.692 -21.716 1.00 87.31 76 ASP A O 1
ATOM 622 N N . GLY A 1 77 ? 0.789 4.925 -19.849 1.00 86.81 77 GLY A N 1
ATOM 623 C CA . GLY A 1 77 ? 0.198 6.126 -20.441 1.00 86.81 77 GLY A CA 1
ATOM 624 C C . GLY A 1 77 ? -1.332 6.150 -20.422 1.00 86.81 77 GLY A C 1
ATOM 625 O O . GLY A 1 77 ? -1.914 7.114 -20.916 1.00 86.81 77 GLY A O 1
ATOM 626 N N . ASP A 1 78 ? -1.976 5.156 -19.804 1.00 90.56 78 ASP A N 1
ATOM 627 C CA . ASP A 1 78 ? -3.436 5.057 -19.673 1.00 90.56 78 ASP A CA 1
ATOM 628 C C . ASP A 1 78 ? -4.035 6.207 -18.858 1.00 90.56 78 ASP A C 1
ATOM 630 O O . ASP A 1 78 ? -5.179 6.610 -19.075 1.00 90.56 78 ASP A O 1
ATOM 634 N N . ILE A 1 79 ? -3.270 6.729 -17.893 1.00 87.94 79 ILE A N 1
ATOM 635 C CA . ILE A 1 79 ? -3.665 7.876 -17.072 1.00 87.94 79 ILE A CA 1
ATOM 636 C C . ILE A 1 79 ? -2.599 8.978 -17.101 1.00 87.94 79 ILE A C 1
ATOM 638 O O . ILE A 1 79 ? -1.393 8.702 -17.085 1.00 87.94 79 ILE A O 1
ATOM 642 N N . PRO A 1 80 ? -3.008 10.260 -17.105 1.00 84.19 80 PRO A N 1
ATOM 643 C CA . PRO A 1 80 ? -2.071 11.371 -17.217 1.00 84.19 80 PRO A CA 1
ATOM 644 C C . PRO A 1 80 ? -1.272 11.587 -15.930 1.00 84.19 80 PRO A C 1
ATOM 646 O O . PRO A 1 80 ? -0.102 11.972 -15.995 1.00 84.19 80 PRO A O 1
ATOM 649 N N . ILE A 1 81 ? -1.866 11.297 -14.772 1.00 81.88 81 ILE A N 1
ATOM 650 C CA . ILE A 1 81 ? -1.282 11.496 -13.445 1.00 81.88 81 ILE A CA 1
ATOM 651 C C . ILE A 1 81 ? -1.589 10.304 -12.536 1.00 81.88 81 ILE A C 1
ATOM 653 O O . ILE A 1 81 ? -2.538 9.564 -12.769 1.00 81.88 81 ILE A O 1
ATOM 657 N N . PHE A 1 82 ? -0.749 10.101 -11.521 1.00 81.62 82 PHE A N 1
ATOM 658 C CA . PHE A 1 82 ? -1.030 9.140 -10.460 1.00 81.62 82 PHE A CA 1
ATOM 659 C C . PHE A 1 82 ? -2.076 9.741 -9.517 1.00 81.62 82 PHE A C 1
ATOM 661 O O . PHE A 1 82 ? -1.864 10.830 -8.982 1.00 81.62 82 PHE A O 1
ATOM 668 N N . GLU A 1 83 ? -3.180 9.030 -9.306 1.00 86.12 83 GLU A N 1
ATOM 669 C CA . GLU A 1 83 ? -4.274 9.461 -8.437 1.00 86.12 83 GLU A CA 1
ATOM 670 C C . GLU A 1 83 ? -4.543 8.400 -7.373 1.00 86.12 83 GLU A C 1
ATOM 672 O O . GLU A 1 83 ? -4.666 7.214 -7.671 1.00 86.12 83 GLU A O 1
ATOM 677 N N . ILE A 1 84 ? -4.662 8.833 -6.119 1.00 90.44 84 ILE A N 1
ATOM 678 C CA . ILE A 1 84 ? -5.113 7.969 -5.027 1.00 90.44 84 ILE A CA 1
ATOM 679 C C . ILE A 1 84 ? -6.628 8.122 -4.959 1.00 90.44 84 ILE A C 1
ATOM 681 O O . ILE A 1 84 ? -7.129 9.180 -4.571 1.00 90.44 84 ILE A O 1
ATOM 685 N N . SER A 1 85 ? -7.359 7.086 -5.361 1.00 91.56 85 SER A N 1
ATOM 686 C CA . SER A 1 85 ? -8.815 7.156 -5.408 1.00 91.56 85 SER A CA 1
ATOM 687 C C . SER A 1 85 ? -9.443 6.883 -4.039 1.00 91.56 85 SER A C 1
ATOM 689 O O . SER A 1 85 ? -8.931 6.100 -3.236 1.00 91.56 85 SER A O 1
ATOM 691 N N . TYR A 1 86 ? -10.601 7.499 -3.784 1.00 94.75 86 TYR A N 1
ATOM 692 C CA . TYR A 1 86 ? -11.432 7.183 -2.616 1.00 94.75 86 TYR A CA 1
ATOM 693 C C . TYR A 1 86 ? -11.768 5.682 -2.569 1.00 94.75 86 TYR A C 1
ATOM 695 O O . TYR A 1 86 ? -11.700 5.060 -1.512 1.00 94.75 86 TYR A O 1
ATOM 703 N N . VAL A 1 87 ? -12.061 5.094 -3.735 1.00 94.31 87 VAL A N 1
ATOM 704 C CA . VAL A 1 87 ? -12.448 3.685 -3.893 1.00 94.31 87 VAL A CA 1
ATOM 705 C C . VAL A 1 87 ? -11.331 2.734 -3.459 1.00 94.31 87 VAL A C 1
ATOM 707 O O . VAL A 1 87 ? -11.608 1.705 -2.851 1.00 94.31 87 VAL A O 1
ATOM 710 N N . ASP A 1 88 ? -10.066 3.057 -3.735 1.00 95.31 88 ASP A N 1
ATOM 711 C CA . ASP A 1 88 ? -8.946 2.206 -3.318 1.00 95.31 88 ASP A CA 1
ATOM 712 C C . ASP A 1 88 ? -8.739 2.246 -1.801 1.00 95.31 88 ASP A C 1
ATOM 714 O O . ASP A 1 88 ? -8.443 1.217 -1.191 1.00 95.31 88 ASP A O 1
ATOM 718 N N . ILE A 1 89 ? -8.962 3.406 -1.172 1.00 96.88 89 ILE A N 1
ATOM 719 C CA . ILE A 1 89 ? -8.953 3.516 0.292 1.00 96.88 89 ILE A CA 1
ATOM 720 C C . ILE A 1 89 ? -10.106 2.725 0.901 1.00 96.88 89 ILE A C 1
ATOM 722 O O . ILE A 1 89 ? -9.881 2.015 1.873 1.00 96.88 89 ILE A O 1
ATOM 726 N N . GLU A 1 90 ? -11.312 2.817 0.347 1.00 96.44 90 GLU A N 1
ATOM 727 C CA . GLU A 1 90 ? -12.483 2.085 0.842 1.00 96.44 90 GLU A CA 1
ATOM 728 C C . GLU A 1 90 ? -12.308 0.564 0.716 1.00 96.44 90 GLU A C 1
ATOM 730 O O . GLU A 1 90 ? -12.586 -0.168 1.663 1.00 96.44 90 GLU A O 1
ATOM 735 N N . LYS A 1 91 ? -11.763 0.079 -0.407 1.00 96.44 91 LYS A N 1
ATOM 736 C CA . LYS A 1 91 ? -11.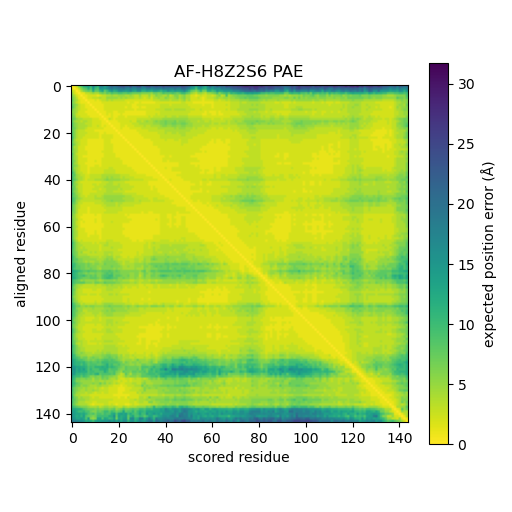414 -1.343 -0.581 1.00 96.44 91 LYS A CA 1
ATOM 737 C C . LYS A 1 91 ? -10.379 -1.812 0.439 1.00 96.44 91 LYS A C 1
ATOM 739 O O . LYS A 1 91 ? -10.481 -2.921 0.956 1.00 96.44 91 LYS A O 1
ATOM 744 N N . ALA A 1 92 ? -9.377 -0.978 0.714 1.00 97.12 92 ALA A N 1
ATOM 745 C CA . ALA A 1 92 ? -8.335 -1.284 1.685 1.00 97.12 92 ALA A CA 1
ATOM 746 C C . ALA A 1 92 ? -8.820 -1.201 3.137 1.00 97.12 92 ALA A C 1
ATOM 748 O O . ALA A 1 92 ? -8.399 -2.007 3.962 1.00 97.12 92 ALA A O 1
ATOM 749 N N . PHE A 1 93 ? -9.691 -0.242 3.440 1.00 96.31 93 PHE A N 1
ATOM 750 C CA . PHE A 1 93 ? -10.209 0.063 4.767 1.00 96.31 93 PHE A CA 1
ATOM 751 C C . PHE A 1 93 ? -11.749 0.122 4.737 1.00 96.31 93 PHE A C 1
ATOM 753 O O . PHE A 1 93 ? -12.322 1.221 4.738 1.00 96.31 93 PHE A O 1
ATOM 760 N N . PRO A 1 94 ? -12.431 -1.039 4.739 1.00 94.50 94 PRO A N 1
ATOM 761 C CA . PRO A 1 94 ? -13.887 -1.099 4.668 1.00 94.50 94 PRO A CA 1
ATOM 762 C C . PRO A 1 94 ? -14.573 -0.501 5.909 1.00 94.50 94 PRO A C 1
ATOM 764 O O . PRO A 1 94 ? -13.975 -0.353 6.983 1.00 94.50 94 PRO A O 1
ATOM 767 N N . ASP A 1 95 ? -15.856 -0.162 5.757 1.00 90.94 95 ASP A N 1
ATOM 768 C CA . ASP A 1 95 ? -16.762 0.295 6.827 1.00 90.94 95 ASP A CA 1
ATOM 769 C C . ASP A 1 95 ? -16.317 1.581 7.555 1.00 90.94 95 ASP A C 1
ATOM 771 O O . ASP A 1 95 ? -16.659 1.859 8.717 1.00 90.94 95 ASP A O 1
ATOM 775 N N . LEU A 1 96 ? -15.535 2.412 6.867 1.00 94.50 96 LEU A N 1
ATOM 776 C CA . LEU A 1 96 ? -15.158 3.740 7.328 1.00 94.50 96 LEU A CA 1
ATOM 777 C C . LEU A 1 96 ? -16.124 4.806 6.810 1.00 94.50 96 LEU A C 1
ATOM 779 O O . LEU A 1 96 ? -16.796 4.644 5.804 1.00 94.50 96 LEU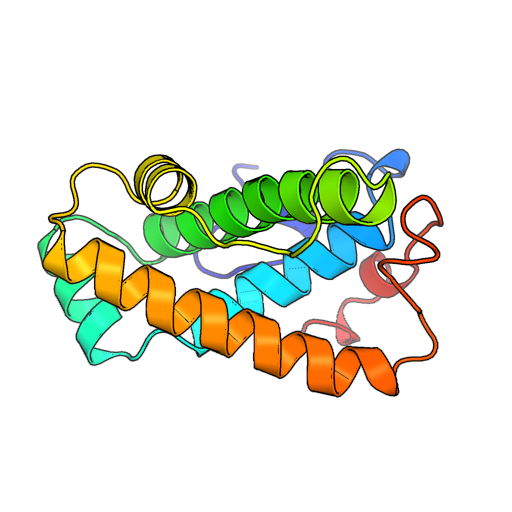 A O 1
ATOM 783 N N . ASN A 1 97 ? -16.189 5.931 7.523 1.00 94.62 97 ASN A N 1
ATOM 784 C CA . ASN A 1 97 ? -16.929 7.095 7.041 1.00 94.62 97 ASN A CA 1
ATOM 785 C C . ASN A 1 97 ? -16.029 8.002 6.194 1.00 94.62 97 ASN A C 1
ATOM 787 O O . ASN A 1 97 ? -14.805 7.999 6.367 1.00 94.62 97 ASN A O 1
ATOM 791 N N . ASP A 1 98 ? -16.644 8.865 5.384 1.00 96.19 98 ASP A N 1
ATOM 792 C CA . ASP A 1 98 ? -15.952 9.807 4.490 1.00 96.19 98 ASP A CA 1
ATOM 793 C C . ASP A 1 98 ? -14.867 10.613 5.195 1.00 96.19 98 ASP A C 1
ATOM 795 O O . ASP A 1 98 ? -13.770 10.811 4.680 1.00 96.19 98 ASP A O 1
ATOM 799 N N . LYS A 1 99 ? -15.140 11.067 6.424 1.00 96.06 99 LYS A N 1
ATOM 800 C CA . LYS A 1 99 ? -14.175 11.850 7.201 1.00 96.06 99 LYS A CA 1
ATOM 801 C C . LYS A 1 99 ? -12.897 11.062 7.488 1.00 96.06 99 LYS A C 1
ATOM 803 O O . LYS A 1 99 ? -11.819 11.655 7.520 1.00 96.06 99 LYS A O 1
ATOM 808 N N . MET A 1 100 ? -13.002 9.764 7.763 1.00 96.50 100 MET A N 1
ATOM 809 C CA . MET A 1 100 ? -11.835 8.918 7.987 1.00 96.50 100 MET A CA 1
ATOM 810 C C . MET A 1 100 ? -11.148 8.561 6.670 1.00 96.50 100 MET A C 1
ATOM 812 O O . MET A 1 100 ? -9.922 8.630 6.608 1.00 96.50 100 MET A O 1
ATOM 816 N N . ILE A 1 101 ? -11.914 8.270 5.619 1.00 97.19 101 ILE A N 1
ATOM 817 C CA . ILE A 1 101 ? -11.365 7.972 4.291 1.00 97.19 101 ILE A CA 1
ATOM 818 C C . ILE A 1 101 ? -10.583 9.174 3.749 1.00 97.19 101 ILE A C 1
ATOM 820 O O . ILE A 1 101 ? -9.424 9.026 3.378 1.00 97.19 101 ILE A O 1
ATOM 824 N N . ASN A 1 102 ? -11.116 10.392 3.856 1.00 97.00 102 ASN A N 1
ATOM 825 C CA . ASN A 1 102 ? -10.413 11.622 3.471 1.00 97.00 102 ASN A CA 1
ATOM 826 C C . ASN A 1 102 ? -9.117 11.849 4.263 1.00 97.00 102 ASN A C 1
ATOM 828 O O . ASN A 1 102 ? -8.131 12.359 3.732 1.00 97.00 102 ASN A O 1
ATOM 832 N N . LYS A 1 103 ? -9.076 11.453 5.540 1.00 96.94 103 LYS A N 1
ATOM 833 C CA . LYS A 1 103 ? -7.826 11.491 6.312 1.00 96.94 103 LYS A CA 1
ATOM 834 C C . LYS A 1 103 ? -6.812 10.484 5.780 1.00 96.94 103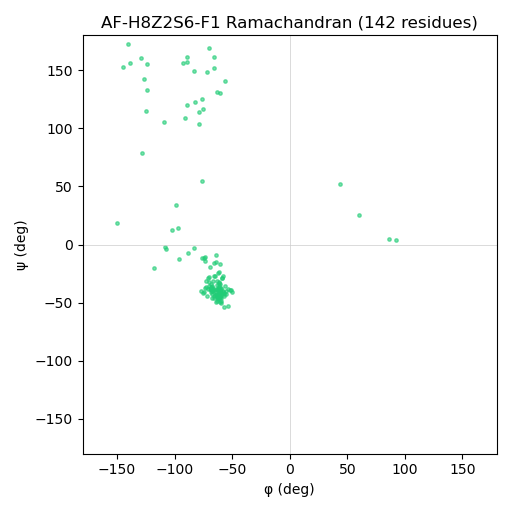 LYS A C 1
ATOM 836 O O . LYS A 1 103 ? -5.647 10.838 5.631 1.00 96.94 103 LYS A O 1
ATOM 841 N N . LEU A 1 104 ? -7.245 9.255 5.512 1.00 97.50 104 LEU A N 1
ATOM 842 C CA . LEU A 1 104 ? -6.392 8.205 4.958 1.00 97.50 104 LEU A CA 1
ATOM 843 C C . LEU A 1 104 ? -5.879 8.572 3.562 1.00 97.50 104 LEU A C 1
ATOM 845 O O . LEU A 1 104 ? -4.696 8.370 3.309 1.00 97.50 104 LEU A O 1
ATOM 849 N N . LEU A 1 105 ? -6.697 9.206 2.715 1.00 97.06 105 LEU A N 1
ATOM 850 C CA . LEU A 1 105 ? -6.265 9.796 1.442 1.00 97.06 105 LEU A CA 1
ATOM 851 C C . LEU A 1 105 ? -5.095 10.765 1.652 1.00 97.06 105 LEU A C 1
ATOM 853 O O . LEU A 1 105 ? -4.033 10.586 1.059 1.00 97.06 105 LEU A O 1
ATOM 857 N N . ASN A 1 106 ? -5.241 11.729 2.565 1.00 96.44 106 ASN A N 1
ATOM 858 C CA . ASN A 1 106 ? -4.186 12.703 2.858 1.00 96.44 106 ASN A CA 1
ATOM 859 C C . ASN A 1 106 ? -2.903 12.047 3.399 1.00 96.44 106 ASN A C 1
ATOM 861 O O . ASN A 1 106 ? -1.798 12.441 3.025 1.00 96.44 106 ASN A O 1
ATOM 865 N N . PHE A 1 107 ? -3.024 11.047 4.278 1.00 97.31 107 PHE A N 1
ATOM 866 C CA . PHE A 1 107 ? -1.855 10.329 4.798 1.00 97.31 107 PHE A CA 1
ATOM 867 C C . PHE A 1 107 ? -1.169 9.490 3.720 1.00 97.31 107 PHE A C 1
ATOM 869 O O . PHE A 1 107 ? 0.058 9.454 3.677 1.00 97.31 107 PHE A O 1
ATOM 876 N N . THR A 1 108 ? -1.942 8.880 2.824 1.00 96.75 108 THR A N 1
ATOM 877 C CA . THR A 1 108 ? -1.424 8.091 1.700 1.00 96.75 108 THR A CA 1
ATOM 878 C C . THR A 1 108 ? -0.710 8.983 0.690 1.00 96.75 108 THR A C 1
ATOM 880 O O . THR A 1 108 ? 0.395 8.654 0.272 1.00 96.75 108 THR A O 1
ATOM 883 N N . ALA A 1 109 ? -1.268 10.155 0.369 1.00 93.81 109 ALA A N 1
ATOM 884 C CA . ALA A 1 109 ? -0.608 11.144 -0.485 1.00 93.81 109 ALA A CA 1
ATOM 885 C C . ALA A 1 109 ? 0.729 11.600 0.114 1.00 93.81 109 ALA A C 1
ATOM 887 O O . ALA A 1 109 ? 1.751 11.623 -0.566 1.00 93.81 109 ALA A O 1
ATOM 888 N N . LYS A 1 110 ? 0.759 11.862 1.426 1.00 94.00 110 LYS A N 1
ATOM 889 C CA . LYS A 1 110 ? 2.001 12.206 2.128 1.00 94.00 110 LYS A CA 1
ATOM 890 C C . LYS A 1 110 ? 3.028 11.068 2.101 1.00 94.00 110 LYS A C 1
ATOM 892 O O . LYS A 1 110 ? 4.212 11.332 1.908 1.00 94.00 110 LYS A O 1
ATOM 897 N N . ALA A 1 111 ? 2.595 9.827 2.324 1.00 94.69 111 ALA A N 1
ATOM 898 C CA . ALA A 1 111 ? 3.456 8.646 2.256 1.00 94.69 111 ALA A CA 1
ATOM 899 C C . ALA A 1 111 ? 4.067 8.485 0.858 1.00 94.69 111 ALA A C 1
ATOM 901 O O . ALA A 1 111 ? 5.271 8.280 0.725 1.00 94.69 111 ALA A O 1
ATOM 902 N N . TRP A 1 112 ? 3.247 8.667 -0.177 1.00 91.62 112 TRP A N 1
ATOM 903 C CA . TRP A 1 112 ? 3.668 8.643 -1.571 1.00 91.62 112 TRP A CA 1
ATOM 904 C C . TRP A 1 112 ? 4.722 9.715 -1.878 1.00 91.62 112 TRP A C 1
ATOM 906 O O . TRP A 1 112 ? 5.799 9.401 -2.383 1.00 91.62 112 TRP A O 1
ATOM 916 N N . ASP A 1 113 ? 4.466 10.968 -1.500 1.00 89.69 113 ASP A N 1
ATOM 917 C CA . ASP A 1 113 ? 5.411 12.071 -1.706 1.00 89.69 113 ASP A CA 1
ATOM 918 C C . ASP A 1 113 ? 6.739 11.850 -0.975 1.00 89.69 113 ASP A C 1
ATOM 920 O O . ASP A 1 113 ? 7.807 12.194 -1.488 1.00 89.69 113 ASP A O 1
ATOM 924 N N . ASN A 1 114 ? 6.692 11.283 0.231 1.00 89.44 114 ASN A N 1
ATOM 925 C CA . ASN A 1 114 ? 7.889 10.939 0.990 1.00 89.44 114 ASN A CA 1
ATOM 926 C C . ASN A 1 114 ? 8.696 9.840 0.299 1.00 89.44 114 ASN A C 1
ATOM 928 O O . ASN A 1 114 ? 9.905 10.001 0.131 1.00 89.44 114 ASN A O 1
ATOM 932 N N . LEU A 1 115 ? 8.031 8.777 -0.156 1.00 88.06 115 LEU A N 1
ATOM 933 C CA . LEU A 1 115 ? 8.679 7.694 -0.887 1.00 88.06 115 LEU A CA 1
ATOM 934 C C . LEU A 1 115 ? 9.329 8.216 -2.174 1.00 88.06 115 LEU A C 1
ATOM 936 O O . LEU A 1 115 ? 10.504 7.959 -2.423 1.00 88.06 115 LEU A O 1
ATOM 940 N N . LEU A 1 116 ? 8.623 9.050 -2.946 1.00 82.06 116 LEU A N 1
ATOM 941 C CA . LEU A 1 116 ? 9.152 9.635 -4.181 1.00 82.06 116 LEU A CA 1
ATOM 942 C C . LEU A 1 116 ? 10.389 10.513 -3.962 1.00 82.06 116 LEU A C 1
ATOM 944 O O . LEU A 1 116 ? 11.276 10.531 -4.818 1.00 82.06 116 LEU A O 1
ATOM 948 N N . LYS A 1 117 ? 10.479 11.239 -2.841 1.00 82.94 117 LYS A N 1
ATOM 949 C CA . LYS A 1 117 ? 11.686 12.018 -2.508 1.00 82.94 117 LYS A CA 1
ATOM 950 C C . LYS A 1 117 ? 12.911 11.117 -2.380 1.00 82.94 117 LYS A C 1
ATOM 952 O O . LYS A 1 117 ? 13.969 11.492 -2.874 1.00 82.94 117 LYS A O 1
ATOM 957 N N . VAL A 1 118 ? 12.750 9.943 -1.772 1.00 78.25 118 VAL A N 1
ATOM 958 C CA . VAL A 1 118 ? 13.821 8.947 -1.619 1.00 78.25 118 VAL A CA 1
ATOM 959 C C . VAL A 1 118 ? 14.104 8.242 -2.949 1.00 78.25 118 VAL A C 1
ATOM 961 O O . VAL A 1 118 ? 15.262 8.068 -3.326 1.00 78.25 118 VAL A O 1
ATOM 964 N N . CYS A 1 119 ? 13.065 7.898 -3.715 1.00 78.38 119 CYS A N 1
ATOM 965 C CA . CYS A 1 119 ? 13.220 7.198 -4.991 1.00 78.38 119 CYS A CA 1
ATOM 966 C C . CYS A 1 119 ? 14.020 7.995 -6.029 1.00 78.38 119 CYS A C 1
ATOM 968 O O . CYS A 1 119 ? 14.742 7.386 -6.813 1.00 78.38 119 CYS A O 1
ATOM 970 N N . LYS A 1 120 ? 13.942 9.334 -6.032 1.00 71.94 120 LYS A N 1
ATOM 971 C CA . LYS A 1 120 ? 14.698 10.185 -6.974 1.00 71.94 120 LYS A CA 1
ATOM 972 C C . LYS A 1 120 ? 16.213 9.999 -6.891 1.00 71.94 120 LYS A C 1
ATOM 974 O O . LYS A 1 120 ? 16.900 10.216 -7.881 1.00 71.94 120 LYS A O 1
ATOM 979 N N . THR A 1 121 ? 16.723 9.628 -5.723 1.00 73.94 121 THR A N 1
ATOM 980 C CA . THR A 1 121 ? 18.156 9.424 -5.477 1.00 73.94 121 THR A CA 1
ATOM 981 C C . THR A 1 121 ? 18.526 7.948 -5.339 1.00 73.94 121 THR A C 1
ATOM 983 O O . THR A 1 121 ? 19.699 7.628 -5.172 1.00 73.94 121 THR A O 1
ATOM 986 N N . CYS A 1 122 ? 17.544 7.043 -5.380 1.00 76.44 122 CYS A N 1
ATOM 987 C CA . CYS A 1 122 ? 17.750 5.620 -5.147 1.00 76.44 122 CYS A CA 1
ATOM 988 C C . CYS A 1 122 ? 18.246 4.915 -6.426 1.00 76.44 122 CYS A C 1
ATOM 990 O O . CYS A 1 122 ? 17.539 4.929 -7.439 1.00 76.44 122 CYS A O 1
ATOM 992 N N . PRO A 1 123 ? 19.411 4.238 -6.397 1.00 76.31 123 PRO A N 1
ATOM 993 C CA . PRO A 1 123 ? 19.974 3.572 -7.575 1.00 76.31 123 PRO A CA 1
ATOM 994 C C . PRO A 1 123 ? 19.162 2.347 -8.021 1.00 76.31 123 PRO A C 1
ATOM 996 O O . PRO A 1 123 ? 19.259 1.926 -9.172 1.00 76.31 123 PRO A O 1
ATOM 999 N N . THR A 1 124 ? 18.333 1.779 -7.139 1.00 78.19 124 THR A N 1
ATOM 1000 C CA . THR A 1 124 ? 17.518 0.592 -7.433 1.00 78.19 124 THR A CA 1
ATOM 1001 C C . THR A 1 124 ? 16.469 0.868 -8.512 1.00 78.19 124 THR A C 1
ATOM 1003 O O . THR A 1 124 ? 16.088 -0.052 -9.240 1.00 78.19 124 THR A O 1
ATOM 1006 N N . ALA A 1 125 ? 16.023 2.125 -8.658 1.00 82.38 125 ALA A N 1
ATOM 1007 C CA . ALA A 1 125 ? 15.037 2.551 -9.655 1.00 82.38 125 ALA A CA 1
ATOM 1008 C C . ALA A 1 125 ? 13.852 1.568 -9.755 1.00 82.38 125 ALA A C 1
ATOM 1010 O O . ALA A 1 125 ? 13.538 1.056 -10.831 1.00 82.38 125 ALA A O 1
ATOM 1011 N N . CYS A 1 126 ? 13.241 1.255 -8.605 1.00 84.06 12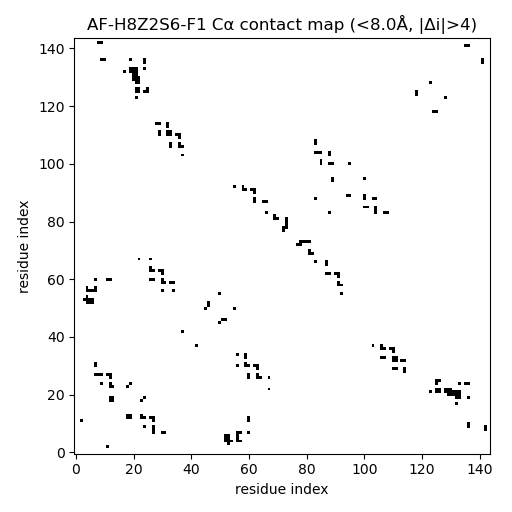6 CYS A N 1
ATOM 1012 C CA . CYS A 1 126 ? 12.332 0.117 -8.448 1.00 84.06 126 CYS A CA 1
ATOM 1013 C C . CYS A 1 126 ? 11.153 0.125 -9.425 1.00 84.06 126 CYS A C 1
ATOM 1015 O O . CYS A 1 126 ? 10.742 -0.929 -9.889 1.00 84.06 126 CYS A O 1
ATOM 1017 N N . VAL A 1 127 ? 10.634 1.310 -9.753 1.00 83.31 127 VAL A N 1
ATOM 1018 C CA . VAL A 1 127 ? 9.506 1.483 -10.679 1.00 83.31 127 VAL A CA 1
ATOM 1019 C C . VAL A 1 127 ? 9.933 1.277 -12.139 1.00 83.31 127 VAL A C 1
ATOM 1021 O O . VAL A 1 127 ? 9.234 0.612 -12.894 1.00 83.31 127 VAL A O 1
ATOM 1024 N N . THR A 1 128 ? 11.094 1.795 -12.545 1.00 83.81 128 THR A N 1
ATOM 1025 C CA . THR A 1 128 ? 11.617 1.612 -13.912 1.00 83.81 128 THR A CA 1
ATOM 1026 C C . THR A 1 128 ? 12.018 0.159 -14.163 1.00 83.81 128 THR A C 1
ATOM 1028 O O . THR A 1 128 ? 11.729 -0.402 -15.213 1.00 83.81 128 THR A O 1
ATOM 1031 N N . ASN A 1 129 ? 12.642 -0.468 -13.167 1.00 87.25 129 ASN A N 1
ATOM 1032 C CA . ASN A 1 129 ? 13.141 -1.840 -13.215 1.00 87.25 129 ASN A CA 1
ATOM 1033 C C . ASN A 1 129 ? 12.168 -2.827 -12.548 1.00 87.25 129 ASN A C 1
ATOM 1035 O O . ASN A 1 129 ? 12.602 -3.780 -11.903 1.00 87.25 129 ASN A O 1
ATOM 1039 N N . LYS A 1 130 ? 10.858 -2.572 -12.664 1.00 89.19 130 LYS A N 1
ATOM 1040 C CA . LYS A 1 130 ? 9.785 -3.225 -11.892 1.00 89.19 130 LYS A CA 1
ATOM 1041 C C . LYS A 1 130 ? 9.835 -4.755 -11.890 1.00 89.19 130 LYS A C 1
ATOM 1043 O O . LYS A 1 130 ? 9.640 -5.352 -10.836 1.00 89.19 130 LYS A O 1
ATOM 1048 N N . ASP A 1 131 ? 10.168 -5.358 -13.029 1.00 91.50 131 ASP A N 1
ATOM 1049 C CA . ASP A 1 131 ? 10.173 -6.814 -13.225 1.00 91.50 131 ASP A CA 1
ATOM 1050 C C . ASP A 1 131 ? 11.512 -7.468 -12.840 1.00 91.50 131 ASP A C 1
ATOM 1052 O O . ASP A 1 131 ? 11.630 -8.691 -12.819 1.00 91.50 131 ASP A O 1
ATOM 1056 N N . MET A 1 132 ? 12.543 -6.673 -12.528 1.00 92.50 132 MET A N 1
ATOM 1057 C CA . MET A 1 132 ? 13.825 -7.214 -12.083 1.00 92.50 132 MET A CA 1
ATOM 1058 C C . MET A 1 132 ? 13.712 -7.785 -10.673 1.00 92.50 132 MET A C 1
ATOM 1060 O O . MET A 1 132 ? 13.005 -7.249 -9.816 1.00 92.50 132 MET A O 1
ATOM 1064 N N . TYR A 1 133 ? 14.508 -8.817 -10.412 1.00 93.44 133 TYR A N 1
ATOM 1065 C CA . TYR A 1 133 ? 14.706 -9.345 -9.071 1.00 93.44 133 TYR A CA 1
ATOM 1066 C C . TYR A 1 133 ? 15.196 -8.260 -8.097 1.00 93.44 133 TYR A C 1
ATOM 1068 O O . TYR A 1 133 ? 16.031 -7.410 -8.444 1.00 93.44 133 TYR A O 1
ATOM 1076 N N . SER A 1 134 ? 14.685 -8.299 -6.868 1.00 90.69 134 SER A N 1
ATOM 1077 C CA . SER A 1 134 ? 15.097 -7.423 -5.777 1.00 90.69 134 SER A CA 1
ATOM 1078 C C . SER A 1 134 ? 15.885 -8.202 -4.733 1.00 90.69 134 SER A C 1
ATOM 1080 O O . SER A 1 134 ? 15.319 -8.911 -3.905 1.00 90.69 134 SER A O 1
ATOM 1082 N N . VAL A 1 135 ? 17.202 -7.984 -4.727 1.00 89.38 135 VAL A N 1
ATOM 1083 C CA . VAL A 1 135 ? 18.125 -8.530 -3.714 1.00 89.38 135 VAL A CA 1
ATOM 1084 C C . VAL A 1 135 ? 17.794 -8.061 -2.293 1.00 89.38 135 VAL A C 1
ATOM 1086 O O . VAL A 1 135 ? 18.223 -8.673 -1.324 1.00 89.38 135 VAL A O 1
ATOM 1089 N N . MET A 1 136 ? 16.990 -7.002 -2.158 1.00 87.81 136 MET A N 1
ATOM 1090 C CA . MET A 1 136 ? 16.573 -6.460 -0.865 1.00 87.81 136 MET A CA 1
ATOM 1091 C C . MET A 1 136 ? 15.747 -7.459 -0.042 1.00 87.81 136 MET A C 1
ATOM 1093 O O . MET A 1 136 ? 15.735 -7.382 1.182 1.00 87.81 136 MET A O 1
ATOM 1097 N N . PHE A 1 137 ? 15.082 -8.418 -0.697 1.00 88.94 137 PHE A N 1
ATOM 1098 C CA . PHE A 1 137 ? 14.344 -9.482 -0.013 1.00 88.94 137 PHE A CA 1
ATOM 1099 C C . PHE A 1 137 ? 15.244 -10.550 0.625 1.00 88.94 137 PHE A C 1
ATOM 1101 O O . PHE A 1 137 ? 14.740 -11.345 1.417 1.00 88.94 137 PHE A O 1
ATOM 1108 N N . ASP A 1 138 ? 16.536 -10.600 0.288 1.00 85.69 138 ASP A N 1
ATOM 1109 C CA . ASP A 1 138 ? 17.436 -11.687 0.702 1.00 85.69 138 ASP A CA 1
ATOM 1110 C C . ASP A 1 138 ? 18.259 -11.376 1.951 1.00 85.69 138 ASP A C 1
ATOM 1112 O O . ASP A 1 138 ? 18.850 -12.283 2.533 1.00 85.69 138 ASP A O 1
ATOM 1116 N N . ASP A 1 139 ? 18.281 -10.117 2.379 1.00 79.62 139 ASP A N 1
ATOM 1117 C CA . ASP A 1 139 ? 19.027 -9.678 3.553 1.00 79.62 139 ASP A CA 1
ATOM 1118 C C . ASP A 1 139 ? 18.088 -8.960 4.526 1.00 79.62 139 ASP A C 1
ATOM 1120 O O . ASP A 1 139 ? 17.538 -7.901 4.214 1.00 79.62 139 ASP A O 1
ATOM 1124 N N . GLU A 1 140 ? 17.905 -9.564 5.703 1.00 72.06 140 GLU A N 1
ATOM 1125 C CA . GLU A 1 140 ? 17.048 -9.065 6.783 1.00 72.06 140 GLU A CA 1
ATOM 1126 C C . GLU A 1 140 ? 17.486 -7.697 7.319 1.00 72.06 140 GLU A C 1
ATOM 1128 O O . GLU A 1 140 ? 16.645 -6.940 7.806 1.00 72.06 140 GLU A O 1
ATOM 1133 N N . SER A 1 141 ? 18.760 -7.320 7.159 1.00 71.44 141 SER A N 1
ATOM 1134 C CA . SER A 1 141 ? 19.260 -6.000 7.569 1.00 71.44 141 SER A CA 1
ATOM 1135 C C . SER A 1 141 ? 18.664 -4.843 6.758 1.00 71.44 141 SER A C 1
ATOM 1137 O O . SER A 1 141 ? 18.696 -3.695 7.198 1.00 71.44 141 SER A O 1
ATOM 1139 N N . ASN A 1 142 ? 18.054 -5.130 5.604 1.00 61.81 142 ASN A N 1
ATOM 1140 C CA . ASN A 1 142 ? 17.361 -4.127 4.795 1.00 61.81 142 ASN A CA 1
ATOM 1141 C C . ASN A 1 142 ? 16.011 -3.688 5.389 1.00 61.81 142 ASN A C 1
ATOM 1143 O O . ASN A 1 142 ? 15.396 -2.753 4.872 1.00 61.81 142 ASN A O 1
ATOM 1147 N N . TYR A 1 143 ? 15.510 -4.383 6.414 1.00 63.50 143 TYR A N 1
ATOM 1148 C CA . TYR A 1 143 ? 14.167 -4.174 6.964 1.00 63.50 143 TYR A CA 1
ATOM 1149 C C . TYR A 1 143 ? 14.041 -4.496 8.464 1.00 63.50 143 TYR A C 1
ATOM 1151 O O . TYR A 1 143 ? 12.923 -4.679 8.955 1.00 63.50 143 TYR A O 1
ATOM 1159 N N . SER A 1 144 ? 15.170 -4.549 9.177 1.00 47.78 144 SER A N 1
ATOM 1160 C CA . SER A 1 144 ? 15.270 -4.677 10.640 1.00 47.78 144 SER A CA 1
ATOM 1161 C C . SER A 1 144 ? 15.162 -3.340 11.367 1.00 47.78 144 SER A C 1
ATOM 1163 O O . SER A 1 144 ? 15.828 -2.384 10.906 1.00 47.78 144 SER A O 1
#

Solvent-accessible surface area (backbone atoms only — not comparable to full-atom values): 8143 Å² total; per-residue (Å²): 128,85,82,76,36,79,54,85,57,69,73,79,52,39,92,52,79,85,42,38,16,19,40,36,50,48,29,44,52,47,18,51,33,32,58,68,47,49,50,69,72,56,53,54,56,40,37,79,72,71,38,46,64,37,56,46,37,50,22,32,48,46,33,24,55,56,48,48,56,45,49,49,36,36,74,74,60,80,34,96,62,84,74,87,53,72,64,52,48,40,72,29,47,67,98,62,54,70,74,56,49,55,49,50,50,54,25,42,54,52,19,51,56,54,49,49,64,52,52,78,76,41,89,73,41,31,78,85,42,28,86,39,78,33,72,66,82,79,41,68,82,76,78,109

Nearest PDB structures (foldseek):
  7nxz-assemb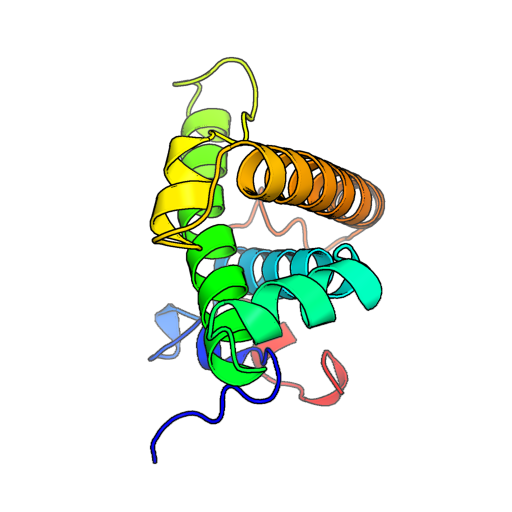ly1_AAA  TM=2.319E-01  e=5.383E+00  Homo sapiens